Protein AF-A0A8H5ZLN3-F1 (afdb_monomer_lite)

Organism: Cochliobolus sativus (NCBI:txid45130)

Radius of gyration: 21.29 Å; chains: 1; bounding box: 41×57×73 Å

Sequence (159 aa):
MFLHDYYCLLLALLMTLCLASSTLSPFPSNNGSIYFTAHTIDSLLFQNPDVLHDLFVFKCVTIVVFNANTGGEAGNETRGEELEYGLERAYRIMSSASLRGGGGSGEDGLEGAPAVRNTKIRLGKYDVATSPLLGLSNVQILFLRLPDSTYYGQGYSAY

pLDDT: mean 73.64, std 14.86, range [36.19, 92.19]

Foldseek 3Di:
DVVVVVVVVVVVVVVVVVVVPDPPDPFLDPDADEAEDQELCPCVVVVPVVLLVCLLVLGQYEYEHEALVCLLDPPPVVVSLVSNVVSLVVSLVSNVVSVDPDDDDPPPPPPPPPRFPQAWDDDPPDTWTKGDSVPRSRYMYTYNNFHHADPVRHGDDRD

Secondary structure (DSSP, 8-state):
-HHHHHHHHHHHHHHHHHHTS----SSS-SSEEEEEESSTTHHHHTT-HHHHHHHHTT-EEEEEES--SSTT-TT-HHHHHHHHHHHHHHHHHHHHHHH--S-----TTSSS------EEEEETTEEEEEEE-TT-TTEEEEE-----B-TTS-BPPP-

Structure (mmCIF, N/CA/C/O backbone):
data_AF-A0A8H5ZLN3-F1
#
_entry.id   AF-A0A8H5ZLN3-F1
#
loop_
_atom_site.group_PDB
_atom_site.id
_atom_site.type_symbol
_atom_site.label_atom_id
_atom_site.label_alt_id
_atom_site.label_comp_id
_atom_site.label_asym_id
_atom_site.label_entity_id
_atom_site.label_seq_id
_atom_site.pdbx_PDB_ins_code
_atom_site.Cartn_x
_atom_site.Cartn_y
_atom_site.Cartn_z
_atom_site.occupancy
_atom_site.B_iso_or_equiv
_atom_site.auth_seq_id
_atom_site.auth_comp_id
_atom_site.auth_asym_id
_atom_site.auth_atom_id
_atom_site.pdbx_PDB_model_num
ATOM 1 N N . MET A 1 1 ? 1.022 -31.170 52.219 1.00 60.28 1 MET A N 1
ATOM 2 C CA . MET A 1 1 ? 2.075 -30.875 51.223 1.00 60.28 1 MET A CA 1
ATOM 3 C C . MET A 1 1 ? 1.526 -30.856 49.804 1.00 60.28 1 MET A C 1
ATOM 5 O O . MET A 1 1 ? 1.637 -29.821 49.177 1.00 60.28 1 MET A O 1
ATOM 9 N N . PHE A 1 2 ? 0.807 -31.891 49.356 1.00 64.31 2 PHE A N 1
ATOM 10 C CA . PHE A 1 2 ? 0.300 -31.987 47.976 1.00 64.31 2 PHE A CA 1
ATOM 11 C C . PHE A 1 2 ? -0.493 -30.781 47.430 1.00 64.31 2 PHE A C 1
ATOM 13 O O . PHE A 1 2 ? -0.307 -30.421 46.277 1.00 64.31 2 PHE A O 1
ATOM 20 N N . LEU A 1 3 ? -1.348 -30.121 48.223 1.00 68.31 3 LEU A N 1
ATOM 21 C CA . LEU A 1 3 ? -2.202 -29.031 47.715 1.00 68.31 3 LEU A CA 1
ATOM 22 C C . LEU A 1 3 ? -1.424 -27.762 47.308 1.00 68.31 3 LEU A C 1
ATOM 24 O O . LEU A 1 3 ? -1.870 -27.018 46.438 1.00 68.31 3 LEU A O 1
ATOM 28 N N . HIS A 1 4 ? -0.274 -27.515 47.941 1.00 77.38 4 HIS A N 1
ATOM 29 C CA . HIS A 1 4 ? 0.560 -26.341 47.677 1.00 77.38 4 HIS A CA 1
ATOM 30 C C . HIS A 1 4 ? 1.301 -26.486 46.343 1.00 77.38 4 HIS A C 1
ATOM 32 O O . HIS A 1 4 ? 1.326 -25.557 45.539 1.00 77.38 4 HIS A O 1
ATOM 38 N N . ASP A 1 5 ? 1.793 -27.695 46.064 1.00 77.88 5 ASP A N 1
ATOM 39 C CA . ASP A 1 5 ? 2.518 -28.016 44.834 1.00 77.88 5 ASP A CA 1
ATOM 40 C C . ASP A 1 5 ? 1.611 -27.924 43.594 1.00 77.88 5 ASP A C 1
ATOM 42 O O . ASP A 1 5 ? 2.028 -27.404 42.558 1.00 77.88 5 ASP A O 1
ATOM 46 N N . TYR A 1 6 ? 0.338 -28.330 43.711 1.00 80.06 6 TYR A N 1
ATOM 47 C CA . TYR A 1 6 ? -0.660 -28.159 42.644 1.00 80.06 6 TYR A CA 1
ATOM 48 C C . TYR A 1 6 ? -0.969 -26.688 42.351 1.00 80.06 6 TYR A C 1
ATOM 50 O O . TYR A 1 6 ? -1.128 -26.317 41.189 1.00 80.06 6 TYR A O 1
ATOM 58 N N . TYR A 1 7 ? -1.032 -25.843 43.384 1.00 85.00 7 TYR A N 1
ATOM 59 C CA . TYR A 1 7 ? -1.293 -24.413 43.213 1.00 85.00 7 TYR A CA 1
ATOM 60 C C . TYR A 1 7 ? -0.118 -23.716 42.523 1.00 85.00 7 TYR A C 1
ATOM 62 O O . TYR A 1 7 ? -0.325 -22.929 41.603 1.00 85.00 7 TYR A O 1
ATOM 70 N N . CYS A 1 8 ? 1.114 -24.060 42.906 1.00 83.81 8 CYS A N 1
ATOM 71 C CA . CYS A 1 8 ? 2.324 -23.559 42.259 1.00 83.81 8 CYS A CA 1
ATOM 72 C C . CYS A 1 8 ? 2.424 -24.007 40.793 1.00 83.81 8 CYS A C 1
ATOM 74 O O . CYS A 1 8 ? 2.772 -23.196 39.937 1.00 83.81 8 CYS A O 1
ATOM 76 N N . LEU A 1 9 ? 2.061 -25.257 40.482 1.00 85.12 9 LEU A N 1
ATOM 77 C CA . LEU A 1 9 ? 2.015 -25.759 39.104 1.00 85.12 9 LEU A CA 1
ATOM 78 C C . LEU A 1 9 ? 0.949 -25.059 38.255 1.00 85.12 9 LEU A C 1
ATOM 80 O O . LEU A 1 9 ? 1.234 -24.677 37.122 1.00 85.12 9 LEU A O 1
ATOM 84 N N . LEU A 1 10 ? -0.253 -24.851 38.798 1.00 85.94 10 LEU A N 1
ATOM 85 C CA . LEU A 1 10 ? -1.322 -24.119 38.115 1.00 85.94 10 LEU A CA 1
ATOM 86 C C . LEU A 1 10 ? -0.905 -22.669 37.834 1.00 85.94 10 LEU A C 1
ATOM 88 O O . LEU A 1 10 ? -1.132 -22.163 36.740 1.00 85.94 10 LEU A O 1
ATOM 92 N N . LEU A 1 11 ? -0.265 -22.010 38.803 1.00 84.50 11 LEU A N 1
ATOM 93 C CA . LEU A 1 11 ? 0.185 -20.626 38.667 1.00 84.50 11 LEU A CA 1
ATOM 94 C C . LEU A 1 11 ? 1.333 -20.509 37.655 1.00 84.50 11 LEU A C 1
ATOM 96 O O . LEU A 1 11 ? 1.330 -19.600 36.830 1.00 84.50 11 LEU A O 1
ATOM 100 N N . ALA A 1 12 ? 2.266 -21.465 37.654 1.00 83.88 12 ALA A N 1
ATOM 101 C CA . ALA A 1 12 ? 3.321 -21.551 36.649 1.00 83.88 12 ALA A CA 1
ATOM 102 C C . ALA A 1 12 ? 2.752 -21.788 35.239 1.00 83.88 12 ALA A C 1
ATOM 104 O O . ALA A 1 12 ? 3.194 -21.138 34.295 1.00 83.88 12 ALA A O 1
ATOM 105 N N . LEU A 1 13 ? 1.741 -22.655 35.102 1.00 83.69 13 LEU A N 1
ATOM 106 C CA . LEU A 1 13 ? 1.033 -22.901 33.841 1.00 83.69 13 LEU A CA 1
ATOM 107 C C . LEU A 1 13 ? 0.294 -21.646 33.347 1.00 83.69 13 LEU A C 1
ATOM 109 O O . LEU A 1 13 ? 0.330 -21.336 32.161 1.00 83.69 13 LEU A O 1
ATOM 113 N N . LEU A 1 14 ? -0.356 -20.901 34.245 1.00 81.62 14 LEU A N 1
ATOM 114 C CA . LEU A 1 14 ? -1.066 -19.670 33.890 1.00 81.62 14 LEU A CA 1
ATOM 115 C C . LEU A 1 14 ? -0.093 -18.583 33.406 1.00 81.62 14 LEU A C 1
ATOM 117 O O . LEU A 1 14 ? -0.367 -17.884 32.432 1.00 81.62 14 LEU A O 1
ATOM 121 N N . MET A 1 15 ? 1.067 -18.471 34.060 1.00 77.38 15 MET A N 1
ATOM 122 C CA . MET A 1 15 ? 2.105 -17.509 33.691 1.00 77.38 15 MET A CA 1
ATOM 123 C C . MET A 1 15 ? 2.765 -17.862 32.353 1.00 77.38 15 MET A C 1
ATOM 125 O O . MET A 1 15 ? 2.992 -16.966 31.542 1.00 77.38 15 MET A O 1
ATOM 129 N N . THR A 1 16 ? 3.019 -19.144 32.062 1.00 72.62 16 THR A N 1
ATOM 130 C CA . THR A 1 16 ? 3.550 -19.554 30.748 1.00 72.62 16 THR A CA 1
ATOM 131 C C . THR A 1 16 ? 2.534 -19.362 29.622 1.00 72.62 16 THR A C 1
ATOM 133 O O . THR A 1 16 ? 2.928 -18.976 28.521 1.00 72.62 16 THR A O 1
ATOM 136 N N . LEU A 1 17 ? 1.234 -19.532 29.890 1.00 69.62 17 LEU A N 1
ATOM 137 C CA . LEU A 1 17 ? 0.171 -19.249 28.918 1.00 69.62 17 LEU A CA 1
ATOM 138 C C . LEU A 1 17 ? 0.066 -17.750 28.583 1.00 69.62 17 LEU A C 1
ATOM 140 O O . LEU A 1 17 ? -0.122 -17.394 27.419 1.00 69.62 17 LEU A O 1
ATOM 144 N N . CYS A 1 18 ? 0.241 -16.872 29.576 1.00 61.66 18 CYS A N 1
ATOM 145 C CA . CYS A 1 18 ? 0.263 -15.420 29.371 1.00 61.66 18 CYS A CA 1
ATOM 146 C C . CYS A 1 18 ? 1.492 -14.948 28.577 1.00 61.66 18 CYS A C 1
ATOM 148 O O . CYS A 1 18 ? 1.366 -14.053 27.745 1.00 61.66 18 CYS A O 1
ATOM 150 N N . LEU A 1 19 ? 2.667 -15.557 28.783 1.00 59.00 19 LEU A N 1
ATOM 151 C CA . LEU A 1 19 ? 3.879 -15.210 28.024 1.00 59.00 19 LEU A CA 1
ATOM 152 C C . LEU A 1 19 ? 3.833 -15.684 26.560 1.00 59.00 19 LEU A C 1
ATOM 154 O O . LEU A 1 19 ? 4.501 -15.098 25.712 1.00 59.00 19 LEU A O 1
ATOM 158 N N . ALA A 1 20 ? 3.049 -16.719 26.245 1.00 56.34 20 ALA A N 1
ATOM 159 C CA . ALA A 1 20 ? 2.933 -17.252 24.887 1.00 56.34 20 ALA A CA 1
ATOM 160 C C . ALA A 1 20 ? 2.076 -16.383 23.942 1.00 56.34 20 ALA A C 1
ATOM 162 O O . ALA A 1 20 ? 2.102 -16.590 22.730 1.00 56.34 20 ALA A O 1
ATOM 163 N N . SER A 1 21 ? 1.326 -15.406 24.462 1.00 56.06 21 SER A N 1
ATOM 164 C CA . SER A 1 21 ? 0.428 -14.559 23.667 1.00 56.06 21 SER A CA 1
ATOM 165 C C . SER A 1 21 ? 0.921 -13.121 23.595 1.00 56.06 21 SER A C 1
ATOM 167 O O . SER A 1 21 ? 0.417 -12.256 24.303 1.00 56.06 21 SER A O 1
ATOM 169 N N . SER A 1 22 ? 1.911 -12.848 22.744 1.00 52.03 22 SER A N 1
ATOM 170 C CA . SER A 1 22 ? 2.116 -11.510 22.155 1.00 52.03 22 SER A CA 1
ATOM 171 C C . SER A 1 22 ? 3.283 -11.502 21.166 1.00 52.03 22 SER A C 1
ATOM 173 O O . SER A 1 22 ? 4.263 -10.777 21.315 1.00 52.03 22 SER A O 1
ATOM 175 N N . THR A 1 23 ? 3.162 -12.258 20.074 1.00 54.38 23 THR A N 1
ATOM 176 C CA . THR A 1 23 ? 3.803 -11.791 18.841 1.00 54.38 23 THR A CA 1
ATOM 177 C C . THR A 1 23 ? 2.965 -10.621 18.338 1.00 54.38 23 THR A C 1
ATOM 179 O O . THR A 1 23 ? 1.855 -10.829 17.845 1.00 54.38 23 THR A O 1
ATOM 182 N N . LEU A 1 24 ? 3.451 -9.391 18.521 1.00 62.12 24 LEU A N 1
ATOM 183 C CA . LEU A 1 24 ? 2.867 -8.217 17.873 1.00 62.12 24 LEU A CA 1
ATOM 184 C C . LEU A 1 24 ? 2.864 -8.475 16.363 1.00 62.12 24 LEU A C 1
ATOM 186 O O . LEU A 1 24 ? 3.923 -8.540 15.738 1.00 62.12 24 LEU A O 1
ATOM 190 N N . SER A 1 25 ? 1.675 -8.686 15.798 1.00 69.50 25 SER A N 1
ATOM 191 C CA . SER A 1 25 ? 1.520 -8.743 14.350 1.00 69.50 25 SER A CA 1
ATOM 192 C C . SER A 1 25 ? 1.930 -7.383 13.789 1.00 69.50 25 SER A C 1
ATOM 194 O O . SER A 1 25 ? 1.488 -6.362 14.321 1.00 69.50 25 SER A O 1
ATOM 196 N N . PRO A 1 26 ? 2.744 -7.334 12.721 1.00 70.31 26 PRO A N 1
ATOM 197 C CA . PRO A 1 26 ? 3.030 -6.076 12.050 1.00 70.31 26 PRO A CA 1
ATOM 198 C C . PRO A 1 26 ? 1.804 -5.543 11.297 1.00 70.31 26 PRO A C 1
ATOM 200 O O . PRO A 1 26 ? 1.893 -4.459 10.738 1.00 70.31 26 PRO A O 1
ATOM 203 N N . PHE A 1 27 ? 0.701 -6.307 11.264 1.00 74.00 27 PHE A N 1
ATOM 204 C CA . PHE A 1 27 ? -0.566 -5.939 10.647 1.00 74.00 27 PHE A CA 1
ATOM 205 C C . PHE A 1 27 ? -1.627 -5.585 11.696 1.00 74.00 27 PHE A C 1
ATOM 207 O O . PHE A 1 27 ? -1.717 -6.259 12.727 1.00 74.00 27 PHE A O 1
ATOM 214 N N . PRO A 1 28 ? -2.489 -4.593 11.418 1.00 68.44 28 PRO A N 1
ATOM 215 C CA . PRO A 1 28 ? -3.440 -4.050 12.377 1.00 68.44 28 PRO A CA 1
ATOM 216 C C . PRO A 1 28 ? -4.521 -5.039 12.823 1.00 68.44 28 PRO A C 1
ATOM 218 O O . PRO A 1 28 ? -5.049 -4.910 13.925 1.00 68.44 28 PRO A O 1
ATOM 221 N N . SER A 1 29 ? -4.867 -6.038 12.003 1.00 71.69 29 SER A N 1
ATOM 222 C CA . SER A 1 29 ? -5.733 -7.143 12.428 1.00 71.69 29 SER A CA 1
ATOM 223 C C . SER A 1 29 ? -5.669 -8.343 11.480 1.00 71.69 29 SER A C 1
ATOM 225 O O . SER A 1 29 ? -5.171 -8.238 10.362 1.00 71.69 29 SER A O 1
ATOM 227 N N . ASN A 1 30 ? -6.263 -9.458 11.913 1.00 71.06 30 ASN A N 1
ATOM 228 C CA . ASN A 1 30 ? -6.389 -10.687 11.126 1.00 71.06 30 ASN A CA 1
ATOM 229 C C . ASN A 1 30 ? -7.638 -10.720 10.218 1.00 71.06 30 ASN A C 1
ATOM 231 O O . ASN A 1 30 ? -7.839 -11.709 9.519 1.00 71.06 30 ASN A O 1
ATOM 235 N N . ASN A 1 31 ? -8.496 -9.691 10.246 1.00 74.50 31 ASN A N 1
ATOM 236 C CA . ASN A 1 31 ? -9.739 -9.649 9.470 1.00 74.50 31 ASN A CA 1
ATOM 237 C C . ASN A 1 31 ? -9.909 -8.269 8.817 1.00 74.50 31 ASN A C 1
ATOM 239 O O . ASN A 1 31 ? -10.361 -7.316 9.453 1.00 74.50 31 ASN A O 1
ATOM 243 N N . GLY A 1 32 ? -9.501 -8.157 7.555 1.00 86.31 32 GLY A N 1
ATOM 244 C CA . GLY A 1 32 ? -9.448 -6.894 6.828 1.00 86.31 32 GLY A CA 1
ATOM 245 C C . GLY A 1 32 ? -9.224 -7.085 5.332 1.00 86.31 32 GLY A C 1
ATOM 246 O O . GLY A 1 32 ? -9.170 -8.213 4.841 1.00 86.31 32 GLY A O 1
ATOM 247 N N . SER A 1 33 ? -9.087 -5.972 4.622 1.00 91.12 33 SER A N 1
ATOM 248 C CA . SER A 1 33 ? -8.860 -5.940 3.178 1.00 91.12 33 SER A CA 1
ATOM 249 C C . SER A 1 33 ? -7.395 -5.646 2.873 1.00 91.12 33 SER A C 1
ATOM 251 O O . SER A 1 33 ? -6.764 -4.817 3.536 1.00 91.12 33 SER A O 1
ATOM 253 N N . ILE A 1 34 ? -6.860 -6.308 1.845 1.00 91.88 34 ILE A N 1
ATOM 254 C CA . ILE A 1 34 ? -5.521 -6.039 1.320 1.00 91.88 34 ILE A CA 1
ATOM 255 C C . ILE A 1 34 ? -5.660 -5.543 -0.116 1.00 91.88 34 ILE A C 1
ATOM 257 O O . ILE A 1 34 ? -6.232 -6.233 -0.958 1.00 91.88 34 ILE A O 1
ATOM 261 N N . TYR A 1 35 ? -5.124 -4.358 -0.389 1.00 91.88 35 TYR A N 1
ATOM 262 C CA . TYR A 1 35 ? -5.128 -3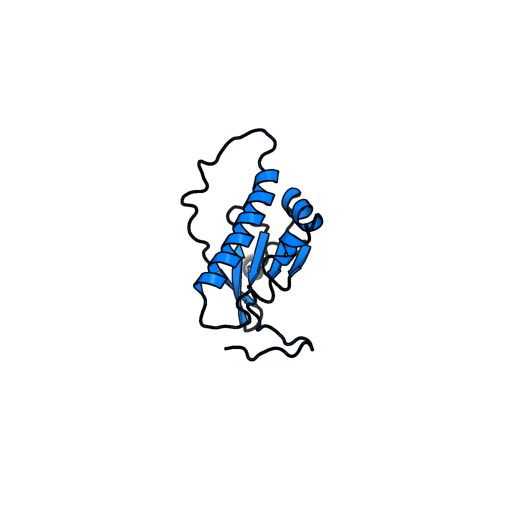.736 -1.708 1.00 91.88 35 TYR A CA 1
ATOM 263 C C . TYR A 1 35 ? -3.711 -3.709 -2.257 1.00 91.88 35 TYR A C 1
ATOM 265 O O . TYR A 1 35 ? -2.796 -3.267 -1.570 1.00 91.88 35 TYR A O 1
ATOM 273 N N . PHE A 1 36 ? -3.533 -4.157 -3.495 1.00 92.19 36 PHE A N 1
ATOM 274 C CA . PHE A 1 36 ? -2.242 -4.135 -4.174 1.00 92.19 36 PHE A CA 1
ATOM 275 C C . PHE A 1 36 ? -2.258 -3.078 -5.271 1.00 92.19 36 PHE A C 1
ATOM 277 O O . PHE A 1 36 ? -3.198 -3.029 -6.067 1.00 92.19 36 PHE A O 1
ATOM 284 N N . THR A 1 37 ? -1.214 -2.260 -5.331 1.00 91.12 37 THR A N 1
ATOM 285 C CA . THR A 1 37 ? -1.002 -1.290 -6.404 1.00 91.12 37 THR A CA 1
ATOM 286 C C . THR A 1 37 ? 0.380 -1.466 -7.007 1.00 91.12 37 THR A C 1
ATOM 288 O O . THR A 1 37 ? 1.334 -1.827 -6.311 1.00 91.12 37 THR A O 1
ATOM 291 N N . ALA A 1 38 ? 0.501 -1.215 -8.312 1.00 88.25 38 ALA A N 1
ATOM 292 C CA . ALA A 1 38 ? 1.816 -1.184 -8.931 1.00 88.25 38 ALA A CA 1
ATOM 293 C C . ALA A 1 38 ? 2.551 0.084 -8.486 1.00 88.25 38 ALA A C 1
ATOM 295 O O . ALA A 1 38 ? 3.678 -0.017 -8.019 1.00 88.25 38 ALA A O 1
ATOM 296 N N . HIS A 1 39 ? 1.880 1.234 -8.538 1.00 87.62 39 HIS A N 1
ATOM 297 C CA . HIS A 1 39 ? 2.410 2.550 -8.188 1.00 87.62 39 HIS A CA 1
ATOM 298 C C . HIS A 1 39 ? 1.627 3.225 -7.057 1.00 87.62 39 HIS A C 1
ATOM 300 O O . HIS A 1 39 ? 0.504 2.828 -6.731 1.00 87.62 39 HIS A O 1
ATOM 306 N N . THR A 1 40 ? 2.198 4.276 -6.461 1.00 86.50 40 THR A N 1
ATOM 307 C CA . THR A 1 40 ? 1.566 5.036 -5.368 1.00 86.50 40 THR A CA 1
ATOM 308 C C . THR A 1 40 ? 0.241 5.665 -5.792 1.00 86.50 40 THR A C 1
ATOM 310 O O . THR A 1 40 ? -0.676 5.758 -4.986 1.00 86.50 40 THR A O 1
ATOM 313 N N . ILE A 1 41 ? 0.104 6.063 -7.059 1.00 86.38 41 ILE A N 1
ATOM 314 C CA . ILE A 1 41 ? -1.085 6.774 -7.540 1.00 86.38 41 ILE A CA 1
ATOM 315 C C . ILE A 1 41 ? -2.205 5.861 -8.050 1.00 86.38 41 ILE A C 1
ATOM 317 O O . ILE A 1 41 ? -3.332 6.331 -8.189 1.00 86.38 41 ILE A O 1
ATOM 321 N N . ASP A 1 42 ? -1.946 4.578 -8.319 1.00 89.38 42 ASP A N 1
ATOM 322 C CA . ASP A 1 42 ? -2.914 3.720 -9.025 1.00 89.38 42 ASP A CA 1
ATOM 323 C C . ASP A 1 42 ? -4.240 3.606 -8.264 1.00 89.38 42 ASP A C 1
ATOM 325 O O . ASP A 1 42 ? -5.317 3.737 -8.843 1.00 89.38 42 ASP A O 1
ATOM 329 N N . SER A 1 43 ? -4.184 3.432 -6.944 1.00 84.31 43 SER A N 1
ATOM 330 C CA . SER A 1 43 ? -5.387 3.341 -6.114 1.00 84.31 43 SER A CA 1
ATOM 331 C C . SER A 1 43 ? -6.210 4.631 -6.082 1.00 84.31 43 SER A C 1
ATOM 333 O O . SER A 1 43 ? -7.422 4.568 -5.868 1.00 84.31 43 SER A O 1
ATOM 335 N N . LEU A 1 44 ? -5.571 5.784 -6.300 1.00 85.38 44 LEU A N 1
ATOM 336 C CA . LEU A 1 44 ? -6.229 7.087 -6.379 1.00 85.38 44 LEU A CA 1
ATOM 337 C C . LEU A 1 44 ? -6.802 7.332 -7.779 1.00 85.38 44 LEU A C 1
ATOM 339 O O . LEU A 1 44 ? -7.945 7.766 -7.913 1.00 85.38 44 LEU A O 1
ATOM 343 N N . LEU A 1 45 ? -6.017 7.040 -8.820 1.00 82.81 45 LEU A N 1
ATOM 344 C CA . LEU A 1 45 ? -6.364 7.308 -10.215 1.00 82.81 45 LEU A CA 1
ATOM 345 C C . LEU A 1 45 ? -7.562 6.477 -10.674 1.00 82.81 45 LEU A C 1
ATOM 347 O O . LEU A 1 45 ? -8.452 6.998 -11.342 1.00 82.81 45 LEU A O 1
ATOM 351 N N . PHE A 1 46 ? -7.612 5.205 -10.278 1.00 79.75 46 PHE A N 1
ATOM 352 C CA . PHE A 1 46 ? -8.736 4.325 -10.596 1.00 79.75 46 PHE A CA 1
ATOM 353 C C . PHE A 1 46 ? -9.941 4.521 -9.666 1.00 79.75 46 PHE A C 1
ATOM 355 O O . PHE A 1 46 ? -10.894 3.750 -9.748 1.00 79.75 46 PHE A O 1
ATOM 362 N N . GLN A 1 47 ? -9.911 5.550 -8.805 1.00 73.75 47 GLN A N 1
ATOM 363 C CA . GLN A 1 47 ? -10.999 5.937 -7.904 1.00 73.75 47 GLN A CA 1
ATOM 364 C C . GLN A 1 47 ? -11.602 4.743 -7.161 1.00 73.75 47 GLN A C 1
ATOM 366 O O . GLN A 1 47 ? -12.817 4.577 -7.162 1.00 73.75 47 GLN A O 1
ATOM 371 N N . ASN A 1 48 ? -10.761 3.893 -6.562 1.00 80.06 48 ASN A N 1
ATOM 372 C CA . ASN A 1 48 ? -11.211 2.632 -5.980 1.00 80.06 48 ASN A CA 1
ATOM 373 C C . ASN A 1 48 ? -12.249 2.890 -4.859 1.00 80.06 48 ASN A C 1
ATOM 375 O O . ASN A 1 48 ? -11.866 3.332 -3.767 1.00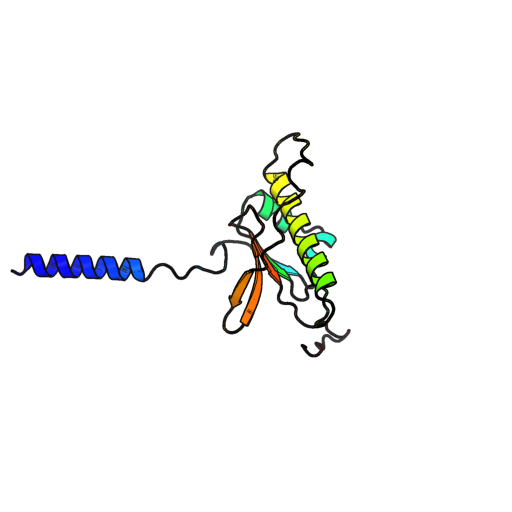 80.06 48 ASN A O 1
ATOM 379 N N . PRO A 1 49 ? -13.553 2.637 -5.102 1.00 85.62 49 PRO A N 1
ATOM 380 C CA . PRO A 1 49 ? -14.596 2.986 -4.146 1.00 85.62 49 PRO A CA 1
ATOM 381 C C . PRO A 1 49 ? -14.574 2.057 -2.928 1.00 85.62 49 PRO A C 1
ATOM 383 O O . PRO A 1 49 ? -15.017 2.461 -1.855 1.00 85.62 49 PRO A O 1
ATOM 386 N N . ASP A 1 50 ? -14.012 0.853 -3.066 1.00 88.50 50 ASP A N 1
ATOM 387 C CA . ASP A 1 50 ? -13.904 -0.126 -1.987 1.00 88.50 50 ASP A CA 1
ATOM 388 C C . ASP A 1 50 ? -12.886 0.325 -0.940 1.00 88.50 50 ASP A C 1
ATOM 390 O O . ASP A 1 50 ? -13.157 0.238 0.256 1.00 88.50 50 ASP A O 1
ATOM 394 N N . VAL A 1 51 ? -11.754 0.898 -1.372 1.00 87.44 51 VAL A N 1
ATOM 395 C CA . VAL A 1 51 ? -10.768 1.486 -0.451 1.00 87.44 51 VAL A CA 1
ATOM 396 C C . VAL A 1 51 ? -11.411 2.612 0.348 1.00 87.44 51 VAL A C 1
ATOM 398 O O . VAL A 1 51 ? -11.302 2.634 1.572 1.00 87.44 51 VAL A O 1
ATOM 401 N N . LEU A 1 52 ? -12.117 3.529 -0.3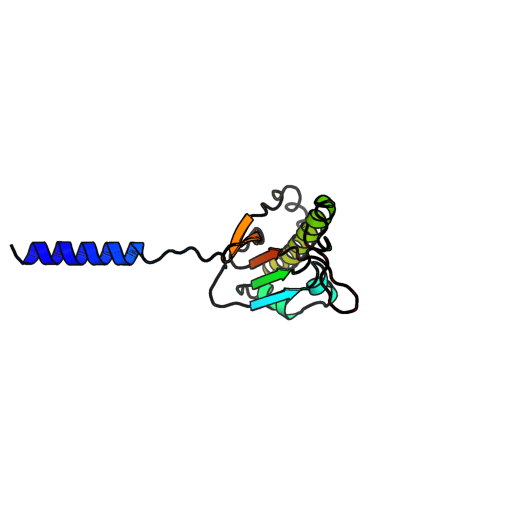21 1.00 85.75 52 LEU A N 1
ATOM 402 C CA . LEU A 1 52 ? -12.818 4.615 0.362 1.00 85.75 52 LEU A CA 1
ATOM 403 C C . LEU A 1 52 ? -13.861 4.072 1.345 1.00 85.75 52 LEU A C 1
ATOM 405 O O . LEU A 1 52 ? -13.918 4.525 2.487 1.00 85.75 52 LEU A O 1
ATOM 409 N N . HIS A 1 53 ? -14.665 3.099 0.920 1.00 87.19 53 HIS A N 1
ATOM 410 C CA . HIS A 1 53 ? -15.682 2.479 1.758 1.00 87.19 53 HIS A CA 1
ATOM 411 C C . HIS A 1 53 ? -15.067 1.792 2.984 1.00 87.19 53 HIS A C 1
ATOM 413 O O . HIS A 1 53 ? -15.524 2.022 4.100 1.00 87.19 53 HIS A O 1
ATOM 419 N N . ASP A 1 54 ? -14.018 0.989 2.813 1.00 89.44 54 ASP A N 1
ATOM 420 C CA . ASP A 1 54 ? -13.369 0.271 3.911 1.00 89.44 54 ASP A CA 1
ATOM 421 C C . ASP A 1 54 ? -12.687 1.225 4.905 1.00 89.44 54 ASP A C 1
ATOM 423 O O . ASP A 1 54 ? -12.769 1.005 6.117 1.00 89.44 54 ASP A O 1
ATOM 427 N N . LEU A 1 55 ? -12.087 2.320 4.418 1.00 84.38 55 LEU A N 1
ATOM 428 C CA . LEU A 1 55 ? -11.593 3.407 5.269 1.00 84.38 55 LEU A CA 1
ATOM 429 C C . LEU A 1 55 ? -12.741 4.112 6.009 1.00 84.38 55 LEU A C 1
ATOM 431 O O . LEU A 1 55 ? -12.595 4.465 7.180 1.00 84.38 55 LEU A O 1
ATOM 435 N N . PHE A 1 56 ? -13.889 4.295 5.353 1.00 83.38 56 PHE A N 1
ATOM 436 C CA . PHE A 1 56 ? -15.067 4.935 5.935 1.00 83.38 56 PHE A CA 1
ATOM 437 C C . PHE A 1 56 ? -15.701 4.097 7.052 1.00 83.38 56 PHE A C 1
ATOM 439 O O . PHE A 1 56 ? -16.057 4.641 8.094 1.00 83.38 56 PHE A O 1
ATOM 446 N N . VAL A 1 57 ? -15.807 2.776 6.876 1.00 85.69 57 VAL A N 1
ATOM 447 C CA . VAL A 1 57 ? -16.395 1.864 7.877 1.00 85.69 57 VAL A CA 1
ATOM 448 C C . VAL A 1 57 ? -15.396 1.379 8.937 1.00 85.69 57 VAL A C 1
ATOM 450 O O . VAL A 1 57 ? -15.694 0.433 9.663 1.00 85.69 57 VAL A O 1
ATOM 453 N N . PHE A 1 58 ? -14.214 2.000 9.035 1.00 83.56 58 PHE A N 1
ATOM 454 C CA . PHE A 1 58 ? -13.155 1.643 9.992 1.00 83.56 58 PHE A CA 1
ATOM 455 C C . PHE A 1 58 ? -12.726 0.168 9.935 1.00 83.56 58 PHE A C 1
ATOM 457 O O . PHE A 1 58 ? -12.342 -0.426 10.945 1.00 83.56 58 PHE A O 1
ATOM 464 N N . LYS A 1 59 ? -12.759 -0.444 8.748 1.00 86.75 59 LYS A N 1
ATOM 465 C CA . LYS A 1 59 ? -12.196 -1.783 8.556 1.00 86.75 59 LYS A CA 1
ATOM 466 C C . LYS A 1 59 ? -10.679 -1.744 8.639 1.00 86.75 59 LYS A C 1
ATOM 468 O O . LYS A 1 59 ? -10.048 -0.711 8.417 1.00 86.75 59 LYS A O 1
ATOM 473 N N . CYS A 1 60 ? -10.081 -2.895 8.918 1.00 88.75 60 CYS A N 1
ATOM 474 C CA . CYS A 1 60 ? -8.640 -3.022 8.815 1.00 88.75 60 CYS A CA 1
ATOM 475 C C . CYS A 1 60 ? -8.223 -3.073 7.349 1.00 88.75 60 CYS A C 1
ATOM 477 O O . CYS A 1 60 ? -8.715 -3.910 6.592 1.00 88.75 60 CYS A O 1
ATOM 479 N N . VAL A 1 61 ? -7.332 -2.170 6.955 1.00 89.31 61 VAL A N 1
ATOM 480 C CA . VAL A 1 61 ? -6.906 -1.998 5.568 1.00 89.31 61 VAL A CA 1
ATOM 481 C C . VAL A 1 61 ? -5.391 -2.038 5.502 1.00 89.31 61 VAL A C 1
ATOM 483 O O . VAL A 1 61 ? -4.691 -1.329 6.222 1.00 89.31 61 VAL A O 1
ATOM 486 N N . THR A 1 62 ? -4.883 -2.880 4.615 1.00 90.88 62 THR A N 1
ATOM 487 C CA . THR A 1 62 ? -3.468 -2.928 4.264 1.00 90.88 62 THR A CA 1
ATOM 488 C C . THR A 1 62 ? -3.326 -2.598 2.789 1.00 90.88 62 THR A C 1
ATOM 490 O O . THR A 1 62 ? -3.834 -3.325 1.943 1.00 90.88 62 THR A O 1
ATOM 493 N N . ILE A 1 63 ? -2.640 -1.509 2.465 1.00 90.81 63 ILE A N 1
ATOM 494 C CA . ILE A 1 63 ? -2.317 -1.160 1.079 1.00 90.81 63 ILE A CA 1
ATOM 495 C C . ILE A 1 63 ? -0.860 -1.531 0.827 1.00 90.81 63 ILE A C 1
ATOM 497 O O . ILE A 1 63 ? 0.018 -1.160 1.596 1.00 90.81 63 ILE A O 1
ATOM 501 N N . VAL A 1 64 ? -0.593 -2.280 -0.234 1.00 91.50 64 VAL A N 1
ATOM 502 C CA . VAL A 1 64 ? 0.743 -2.715 -0.637 1.00 91.50 64 VAL A CA 1
ATOM 503 C C . VAL A 1 64 ? 1.070 -2.069 -1.972 1.00 91.50 64 VAL A C 1
ATOM 505 O O . VAL A 1 64 ? 0.450 -2.384 -2.985 1.00 91.50 64 VAL A O 1
ATOM 508 N N . VAL A 1 65 ? 2.065 -1.190 -1.965 1.00 90.31 65 VAL A N 1
ATOM 509 C CA . VAL A 1 65 ? 2.594 -0.533 -3.158 1.00 90.31 65 VAL A CA 1
ATOM 510 C C . VAL A 1 65 ? 3.851 -1.274 -3.599 1.00 90.31 65 VAL A C 1
ATOM 512 O O . VAL A 1 65 ? 4.838 -1.345 -2.857 1.00 90.31 65 VAL A O 1
ATOM 515 N N . PHE A 1 66 ? 3.823 -1.847 -4.801 1.00 87.38 66 PHE A N 1
ATOM 516 C CA . PHE A 1 66 ? 4.937 -2.635 -5.325 1.00 87.38 66 PHE A CA 1
ATOM 517 C C . PHE A 1 66 ? 6.127 -1.761 -5.705 1.00 87.38 66 PHE A C 1
ATOM 519 O O . PHE A 1 66 ? 7.204 -1.924 -5.139 1.00 87.38 66 PHE A O 1
ATOM 526 N N . ASN A 1 67 ? 5.931 -0.809 -6.606 1.00 82.94 67 ASN A N 1
ATOM 527 C CA . ASN A 1 67 ? 6.918 0.170 -7.028 1.00 82.94 67 ASN A CA 1
ATOM 528 C C . ASN A 1 67 ? 6.493 1.525 -6.452 1.00 82.94 67 ASN A C 1
ATOM 530 O O . ASN A 1 67 ? 5.492 2.098 -6.868 1.00 82.94 67 ASN A O 1
ATOM 534 N N . ALA A 1 68 ? 7.243 2.070 -5.493 1.00 72.44 68 ALA A N 1
ATOM 535 C CA . ALA A 1 68 ? 6.956 3.390 -4.917 1.00 72.44 68 ALA A CA 1
ATOM 536 C C . ALA A 1 68 ? 7.335 4.544 -5.873 1.00 72.44 68 ALA A C 1
ATOM 538 O O . ALA A 1 68 ? 7.829 5.584 -5.449 1.00 72.44 68 ALA A O 1
ATOM 539 N N . ASN A 1 69 ? 7.161 4.333 -7.183 1.00 72.44 69 ASN A N 1
ATOM 540 C CA . ASN A 1 69 ? 7.526 5.245 -8.266 1.00 72.44 69 ASN A CA 1
ATOM 541 C C . ASN A 1 69 ? 9.008 5.643 -8.275 1.00 72.44 69 ASN A C 1
ATOM 543 O O . ASN A 1 69 ? 9.373 6.672 -8.843 1.00 72.44 69 ASN A O 1
ATOM 547 N N . THR A 1 70 ? 9.854 4.809 -7.674 1.00 66.12 70 THR A N 1
ATOM 548 C CA . THR A 1 70 ? 11.312 4.921 -7.742 1.00 66.12 70 THR A CA 1
ATOM 549 C C . THR A 1 70 ? 11.866 4.171 -8.946 1.00 66.12 70 THR A C 1
ATOM 551 O O . THR A 1 70 ? 13.005 4.388 -9.333 1.00 66.12 70 THR A O 1
ATOM 554 N N . GLY A 1 71 ? 11.095 3.244 -9.524 1.00 59.44 71 GLY A N 1
ATOM 555 C CA . GLY A 1 71 ? 11.562 2.368 -10.594 1.00 59.44 71 GLY A CA 1
ATOM 556 C C . GLY A 1 71 ? 12.764 1.497 -10.212 1.00 59.44 71 GLY A C 1
ATOM 557 O O . GLY A 1 71 ? 13.434 0.954 -11.086 1.00 59.44 71 GLY A O 1
ATOM 558 N N . GLY A 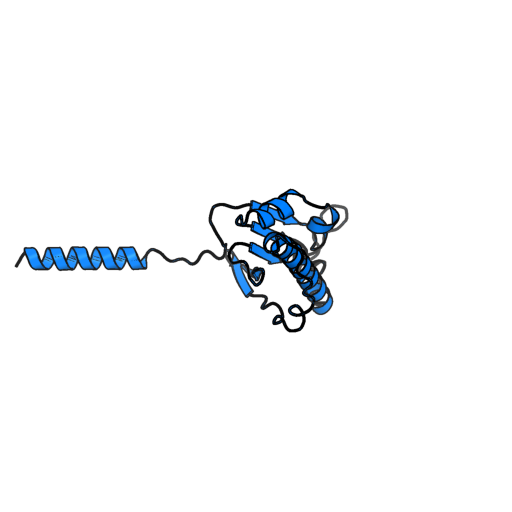1 72 ? 13.041 1.353 -8.912 1.00 55.88 72 GLY A N 1
ATOM 559 C CA . GLY A 1 72 ? 14.243 0.703 -8.394 1.00 55.88 72 GLY A CA 1
ATOM 560 C C . GLY A 1 72 ? 15.474 1.606 -8.284 1.00 55.88 72 GLY A C 1
ATOM 561 O O . GLY A 1 72 ? 16.507 1.113 -7.848 1.00 55.88 72 GLY A O 1
ATOM 562 N N . GLU A 1 73 ? 15.409 2.898 -8.629 1.00 57.44 73 GLU A N 1
ATOM 563 C CA . GLU A 1 73 ? 16.545 3.815 -8.454 1.00 57.44 73 GLU A CA 1
ATOM 564 C C . GLU A 1 73 ? 16.892 4.007 -6.970 1.00 57.44 73 GLU A C 1
ATOM 566 O O . GLU A 1 73 ? 16.078 4.482 -6.178 1.00 57.44 73 GLU A O 1
ATOM 571 N N . ALA A 1 74 ? 18.152 3.744 -6.615 1.00 55.75 74 ALA A N 1
ATOM 572 C CA . ALA A 1 74 ? 18.717 4.048 -5.297 1.00 55.75 74 ALA A CA 1
ATOM 573 C C . ALA A 1 74 ? 19.099 5.537 -5.108 1.00 55.75 74 ALA A C 1
ATOM 575 O O . ALA A 1 74 ? 19.755 5.882 -4.129 1.00 55.75 74 ALA A O 1
ATOM 576 N N . GLY A 1 75 ? 18.739 6.425 -6.047 1.00 50.78 75 GLY A N 1
ATOM 577 C CA . GLY A 1 75 ? 19.295 7.785 -6.133 1.00 50.78 75 GLY A CA 1
ATOM 578 C C . GLY A 1 75 ? 18.305 8.948 -6.035 1.00 50.78 75 GLY A C 1
ATOM 579 O O . GLY A 1 75 ? 18.749 10.088 -5.933 1.00 50.78 75 GLY A O 1
ATOM 580 N N . ASN A 1 76 ? 16.992 8.701 -6.057 1.00 62.12 76 ASN A N 1
ATOM 581 C CA . ASN A 1 76 ? 15.974 9.759 -6.002 1.00 62.12 76 ASN A CA 1
ATOM 582 C C . ASN A 1 76 ? 15.024 9.572 -4.813 1.00 62.12 76 ASN A C 1
ATOM 584 O O . ASN A 1 76 ? 13.801 9.523 -4.956 1.00 62.12 76 ASN A O 1
ATOM 588 N N . GLU A 1 77 ? 15.622 9.425 -3.630 1.00 66.81 77 GLU A N 1
ATOM 589 C CA . GLU A 1 77 ? 14.908 9.194 -2.372 1.00 66.81 77 GLU A CA 1
ATOM 590 C C . GLU A 1 77 ? 13.875 10.298 -2.108 1.00 66.81 77 GLU A C 1
ATOM 592 O O . GLU A 1 77 ? 12.732 9.991 -1.792 1.00 66.81 77 GLU A O 1
ATOM 597 N N . THR A 1 78 ? 14.215 11.558 -2.402 1.00 72.50 78 THR A N 1
ATOM 598 C CA . THR A 1 78 ? 13.315 12.710 -2.238 1.00 72.50 78 THR A CA 1
ATOM 599 C C . THR A 1 78 ? 12.021 12.573 -3.039 1.00 72.50 78 THR A C 1
ATOM 601 O O . THR A 1 78 ? 10.939 12.754 -2.489 1.00 72.50 78 THR A O 1
ATOM 604 N N . ARG A 1 79 ? 12.091 12.203 -4.325 1.00 72.56 79 ARG A N 1
ATOM 605 C CA . ARG A 1 79 ? 10.883 12.035 -5.147 1.00 72.56 79 ARG A CA 1
ATOM 606 C C . ARG A 1 79 ? 10.033 10.852 -4.685 1.00 72.56 79 ARG A C 1
ATOM 608 O O . ARG A 1 79 ? 8.807 10.935 -4.720 1.00 72.56 79 ARG A O 1
ATOM 615 N N . GLY A 1 80 ? 10.673 9.752 -4.286 1.00 74.12 80 GLY A N 1
ATOM 616 C CA . GLY A 1 80 ? 9.973 8.600 -3.715 1.00 74.12 80 GLY A CA 1
ATOM 617 C C . GLY A 1 80 ? 9.216 8.993 -2.447 1.00 74.12 80 GLY A C 1
ATOM 618 O O . GLY A 1 80 ? 8.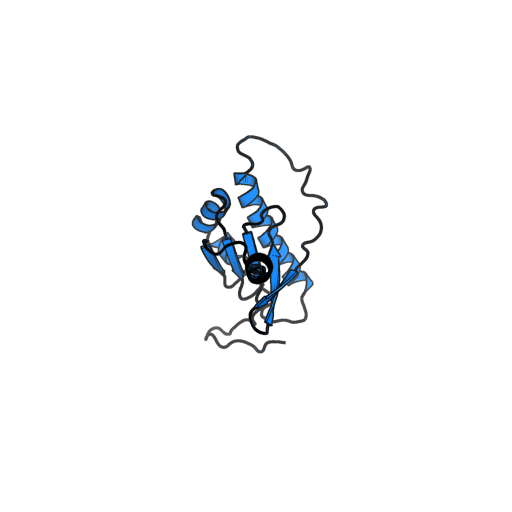015 8.759 -2.349 1.00 74.12 80 GLY A O 1
ATOM 619 N N . GLU A 1 81 ? 9.889 9.679 -1.525 1.00 75.56 81 GLU A N 1
ATOM 620 C CA . GLU A 1 81 ? 9.305 10.165 -0.272 1.00 75.56 81 GLU A CA 1
ATOM 621 C C . GLU A 1 81 ? 8.146 11.143 -0.497 1.00 75.56 81 GLU A C 1
ATOM 623 O O . GLU A 1 81 ? 7.126 11.038 0.179 1.00 75.56 81 GLU A O 1
ATOM 628 N N . GLU A 1 82 ? 8.247 12.055 -1.468 1.00 80.81 82 GLU A N 1
ATOM 629 C CA . GLU A 1 82 ? 7.159 12.981 -1.814 1.00 80.81 82 GLU A CA 1
ATOM 630 C C . GLU A 1 82 ? 5.903 12.250 -2.308 1.00 80.81 82 GLU A C 1
ATOM 632 O O . GLU A 1 82 ? 4.779 12.626 -1.961 1.00 80.81 82 GLU A O 1
ATOM 637 N N . LEU A 1 83 ? 6.077 11.192 -3.104 1.00 84.25 83 LEU A N 1
ATOM 638 C CA . LEU A 1 83 ? 4.970 10.400 -3.639 1.00 84.25 83 LEU A CA 1
ATOM 639 C C . LEU A 1 83 ? 4.343 9.493 -2.574 1.00 84.25 83 LEU A C 1
ATOM 641 O O . LEU A 1 83 ? 3.116 9.406 -2.500 1.00 84.25 83 LEU A O 1
ATOM 645 N N . GLU A 1 84 ? 5.162 8.856 -1.733 1.00 84.62 84 GLU A N 1
ATOM 646 C CA . GLU A 1 84 ? 4.704 8.096 -0.562 1.00 84.62 84 GLU A CA 1
ATOM 647 C C . GLU A 1 84 ? 3.914 9.018 0.389 1.00 84.62 84 GLU A C 1
ATOM 649 O O . GLU A 1 84 ? 2.760 8.734 0.723 1.00 84.62 84 GLU A O 1
ATOM 654 N N . TYR A 1 85 ? 4.462 10.197 0.706 1.00 83.12 85 TYR A N 1
ATOM 655 C CA . TYR A 1 85 ? 3.802 11.221 1.519 1.00 83.12 85 TYR A CA 1
ATOM 656 C C . TYR A 1 85 ? 2.484 11.712 0.901 1.00 83.12 85 TYR A C 1
ATOM 658 O O . TYR A 1 85 ? 1.483 11.882 1.606 1.00 83.12 85 TYR A O 1
ATOM 666 N N . GLY A 1 86 ? 2.455 11.934 -0.415 1.00 84.25 86 GLY A N 1
ATOM 667 C CA . GLY A 1 86 ? 1.256 12.352 -1.140 1.00 84.25 86 GLY A CA 1
ATOM 668 C C . GLY A 1 86 ? 0.122 11.330 -1.034 1.00 84.25 86 GLY A C 1
ATOM 669 O O . GLY A 1 86 ? -1.018 11.704 -0.739 1.00 84.25 86 GLY A O 1
ATOM 670 N N . LEU A 1 87 ? 0.436 10.042 -1.204 1.00 86.69 87 LEU A N 1
ATOM 671 C CA . LEU A 1 87 ? -0.528 8.950 -1.050 1.00 86.69 87 LEU A CA 1
ATOM 672 C C . LEU A 1 87 ? -1.074 8.874 0.379 1.00 86.69 87 LEU A C 1
ATOM 674 O O . LEU A 1 87 ? -2.285 8.787 0.590 1.00 86.69 87 LEU A O 1
ATOM 678 N N . GLU A 1 88 ? -0.194 8.954 1.372 1.00 84.81 88 GLU A N 1
ATOM 679 C CA . GLU A 1 88 ? -0.592 8.948 2.777 1.00 84.81 88 GLU A CA 1
ATOM 680 C C . GLU A 1 88 ? -1.507 10.118 3.123 1.00 84.81 88 GLU A C 1
ATOM 682 O O . GLU A 1 88 ? -2.522 9.953 3.803 1.00 84.81 88 GLU A O 1
ATOM 687 N N . ARG A 1 89 ? -1.190 11.317 2.629 1.00 82.50 89 ARG A N 1
ATOM 688 C CA . ARG A 1 89 ? -2.035 12.494 2.832 1.00 82.50 89 ARG A CA 1
ATOM 689 C C . ARG A 1 89 ? -3.397 12.317 2.169 1.00 82.50 89 ARG A C 1
ATOM 691 O O . ARG A 1 89 ? -4.404 12.661 2.787 1.00 82.50 89 ARG A O 1
ATOM 698 N N . ALA A 1 90 ? -3.450 11.746 0.966 1.00 84.62 90 ALA A N 1
ATOM 699 C CA . ALA A 1 90 ? -4.705 11.465 0.276 1.00 84.62 90 ALA A CA 1
ATOM 700 C C . ALA A 1 90 ? -5.593 10.507 1.085 1.00 84.62 90 ALA A C 1
ATOM 702 O O . ALA A 1 90 ? -6.761 10.814 1.334 1.00 84.62 90 ALA A O 1
ATOM 703 N N . TYR A 1 91 ? -5.046 9.394 1.577 1.00 85.12 91 TYR A N 1
ATOM 704 C CA . TYR A 1 91 ? -5.818 8.467 2.405 1.00 85.12 91 TYR A CA 1
ATOM 705 C C . TYR A 1 91 ? -6.207 9.046 3.755 1.00 85.12 91 TYR A C 1
ATOM 707 O O . TYR A 1 91 ? -7.321 8.798 4.211 1.00 85.12 91 TYR A O 1
ATOM 715 N N . ARG A 1 92 ? -5.357 9.879 4.364 1.00 81.25 92 ARG A N 1
ATOM 716 C CA . ARG A 1 92 ? -5.716 10.606 5.586 1.00 81.25 92 ARG A CA 1
ATOM 717 C C . ARG A 1 92 ? -6.911 11.525 5.353 1.00 81.25 92 ARG A C 1
ATOM 719 O O . ARG A 1 92 ? -7.785 11.624 6.210 1.00 81.25 92 ARG A O 1
ATOM 726 N N . ILE A 1 93 ? -6.971 12.202 4.209 1.00 79.44 93 ILE A N 1
ATOM 727 C CA . ILE A 1 93 ? -8.124 13.032 3.839 1.00 79.44 93 ILE A CA 1
ATOM 728 C C . ILE A 1 93 ? -9.374 12.156 3.688 1.00 79.44 93 ILE A C 1
ATOM 730 O O . ILE A 1 93 ? -10.403 12.468 4.283 1.00 79.44 93 ILE A O 1
ATOM 734 N N . MET A 1 94 ? -9.282 11.023 2.988 1.00 78.75 94 MET A N 1
ATOM 735 C CA . MET A 1 94 ? -10.413 10.095 2.836 1.00 78.75 94 MET A CA 1
ATOM 736 C C . MET A 1 94 ? -10.927 9.555 4.176 1.00 78.75 94 MET A C 1
ATOM 738 O O . MET A 1 94 ? -12.133 9.512 4.406 1.00 78.75 94 MET A O 1
ATOM 742 N N . SER A 1 95 ? -10.026 9.197 5.090 1.00 76.81 95 SER A N 1
ATOM 743 C CA . SER A 1 95 ? -10.384 8.669 6.408 1.00 76.81 95 SER A CA 1
ATOM 744 C C . SER A 1 95 ? -10.765 9.739 7.435 1.00 76.81 95 SER A C 1
ATOM 746 O O . SER A 1 95 ? -11.361 9.440 8.460 1.00 76.81 95 SER A O 1
ATOM 748 N N . SER A 1 96 ? -10.375 10.996 7.231 1.00 68.94 96 SER A N 1
ATOM 749 C CA . SER A 1 96 ? -10.811 12.109 8.089 1.00 68.94 96 SER A CA 1
ATOM 750 C C . SER A 1 96 ? -12.148 12.681 7.631 1.00 68.94 96 SER A C 1
ATOM 752 O O . SER A 1 96 ? -12.918 13.157 8.464 1.00 68.94 96 SER A O 1
ATOM 754 N N . ALA A 1 97 ? -12.476 12.570 6.340 1.00 59.25 97 ALA A N 1
ATOM 755 C CA . ALA A 1 97 ? -13.815 12.839 5.831 1.00 59.25 97 ALA A CA 1
ATOM 756 C C . ALA A 1 97 ? -14.863 11.906 6.465 1.00 59.25 97 ALA A C 1
ATOM 758 O O . ALA A 1 97 ? -15.969 12.356 6.752 1.00 59.25 97 ALA A O 1
ATOM 759 N N . SER A 1 98 ? -14.513 10.649 6.773 1.00 54.06 98 SER A N 1
ATOM 760 C CA . SER A 1 98 ? -15.408 9.730 7.496 1.00 54.06 98 SER A CA 1
ATOM 761 C C . SER A 1 98 ? -15.594 10.088 8.976 1.00 54.06 98 SER A C 1
ATOM 763 O O . SER A 1 98 ? -16.670 9.870 9.527 1.00 54.06 98 SER A O 1
ATOM 765 N N . LEU A 1 99 ? -14.590 10.707 9.612 1.00 52.41 99 LEU A N 1
ATOM 766 C CA . LEU A 1 99 ? -14.677 11.233 10.984 1.00 52.41 99 LEU A CA 1
ATOM 767 C C . LEU A 1 99 ? -15.454 12.559 11.076 1.00 52.41 99 LEU A C 1
ATOM 769 O O . LEU A 1 99 ? -15.960 12.912 12.141 1.00 52.41 99 LEU A O 1
ATOM 773 N N . ARG A 1 10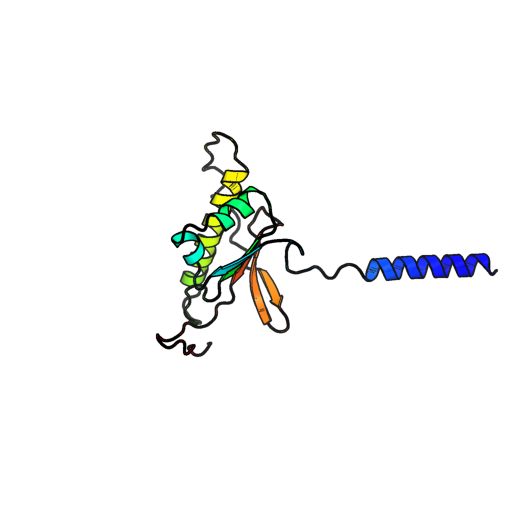0 ? -15.551 13.309 9.973 1.00 50.38 100 ARG A N 1
ATOM 774 C CA . ARG A 1 100 ? -16.193 14.628 9.887 1.00 50.38 100 ARG A CA 1
ATOM 775 C C . ARG A 1 100 ? -17.585 14.538 9.267 1.00 50.38 100 ARG A C 1
ATOM 777 O O . ARG A 1 100 ? -17.853 15.113 8.214 1.00 50.38 100 ARG A O 1
ATOM 784 N N . GLY A 1 101 ? -18.508 13.872 9.954 1.00 40.53 101 GLY A N 1
ATOM 785 C CA . GLY A 1 101 ? -19.939 14.042 9.703 1.00 40.53 101 GLY A CA 1
ATOM 786 C C . GLY A 1 101 ? -20.399 15.464 10.051 1.00 40.53 101 GLY A C 1
ATOM 787 O O . GLY A 1 101 ? -20.993 15.672 11.101 1.00 40.53 101 GLY A O 1
ATOM 788 N N . GLY A 1 102 ? -20.108 16.448 9.194 1.00 39.00 102 GLY A N 1
ATOM 789 C CA . GLY A 1 102 ? -20.604 17.822 9.308 1.00 39.00 102 GLY A CA 1
ATOM 790 C C . GLY A 1 102 ? -19.520 18.900 9.260 1.00 39.00 102 GLY A C 1
ATOM 791 O O . GLY A 1 102 ? -18.717 19.027 10.177 1.00 39.00 102 GLY A O 1
ATOM 792 N N . GLY A 1 103 ? -19.542 19.704 8.192 1.00 38.22 103 GLY A N 1
ATOM 793 C CA . GLY A 1 103 ? -19.410 21.172 8.217 1.00 38.22 103 GLY A CA 1
ATOM 794 C C . GLY A 1 103 ? -18.261 21.860 8.968 1.00 38.22 103 GLY A C 1
ATOM 795 O O . GLY A 1 103 ? -18.363 23.058 9.204 1.00 38.22 103 GLY A O 1
ATOM 796 N N . GLY A 1 104 ? -17.191 21.173 9.358 1.00 36.19 104 GLY A N 1
ATOM 797 C CA . GLY A 1 104 ? -16.066 21.790 10.056 1.00 36.19 104 GLY A CA 1
ATOM 798 C C . GLY A 1 104 ? -14.976 22.238 9.093 1.00 36.19 104 GLY A C 1
ATOM 799 O O . GLY A 1 104 ? -14.118 21.441 8.725 1.00 36.19 104 GLY A O 1
ATOM 800 N N . SER A 1 105 ? -14.961 23.512 8.711 1.00 49.44 105 SER A N 1
ATOM 801 C CA . SER A 1 105 ? -13.744 24.194 8.257 1.00 49.44 105 SER A CA 1
ATOM 802 C C . SER A 1 105 ? -12.606 23.907 9.242 1.00 49.44 105 SER A C 1
ATOM 804 O O . SER A 1 105 ? -12.757 24.117 10.443 1.00 49.44 105 SER A O 1
ATOM 806 N N . GLY A 1 106 ? -11.482 23.388 8.765 1.00 40.47 106 GLY A N 1
ATOM 807 C CA . GLY A 1 106 ? -10.320 23.176 9.618 1.00 40.47 106 GLY A CA 1
ATOM 808 C C . GLY A 1 106 ? -9.104 22.863 8.778 1.00 40.47 106 GLY A C 1
ATOM 809 O O . GLY A 1 106 ? -8.650 21.725 8.748 1.00 40.47 106 GLY A O 1
ATOM 810 N N . GLU A 1 107 ? -8.622 23.899 8.101 1.00 44.81 107 GLU A N 1
ATOM 811 C CA . GLU A 1 107 ? -7.240 24.008 7.630 1.00 44.81 107 GLU A CA 1
ATOM 812 C C . GLU A 1 107 ? -6.248 24.151 8.809 1.00 44.81 107 GLU A C 1
ATOM 814 O O . GLU A 1 107 ? -5.045 24.064 8.615 1.00 44.81 107 GLU A O 1
ATOM 819 N N . ASP A 1 108 ? -6.733 24.241 10.052 1.00 39.06 108 ASP A N 1
ATOM 820 C CA . ASP A 1 108 ? -5.954 24.616 11.243 1.00 39.06 108 ASP A CA 1
ATOM 821 C C . ASP A 1 108 ? -5.247 23.460 11.991 1.00 39.06 108 ASP A C 1
ATOM 823 O O . ASP A 1 108 ? -4.923 23.567 13.171 1.00 39.06 108 ASP A O 1
ATOM 827 N N . GLY A 1 109 ? -5.007 22.318 11.337 1.00 39.44 109 GLY A N 1
ATOM 828 C CA . GLY A 1 109 ? -4.330 21.174 11.979 1.00 39.44 109 GLY A CA 1
ATOM 829 C C . GLY A 1 109 ? -3.414 20.346 11.080 1.00 39.44 109 GLY A C 1
ATOM 830 O O . GLY A 1 109 ? -2.916 19.307 11.516 1.00 39.44 109 GLY A O 1
ATOM 831 N N . LEU A 1 110 ? -3.214 20.759 9.822 1.00 47.56 110 LEU A N 1
ATOM 832 C CA . LEU A 1 110 ? -2.381 20.031 8.855 1.00 47.56 110 LEU A CA 1
ATOM 833 C C . LEU A 1 110 ? -0.989 20.640 8.632 1.00 47.56 110 LEU A C 1
ATOM 835 O O . LEU A 1 110 ? -0.188 20.035 7.918 1.00 47.56 110 LEU A O 1
ATOM 839 N N . GLU A 1 111 ? -0.679 21.784 9.244 1.00 37.69 111 GLU A N 1
ATOM 840 C CA . GLU A 1 111 ? 0.695 22.273 9.366 1.00 37.69 111 GLU A CA 1
ATOM 841 C C . GLU A 1 111 ? 1.317 21.712 10.648 1.00 37.69 111 GLU A C 1
ATOM 843 O O . GLU A 1 111 ? 0.827 21.935 11.751 1.00 37.69 111 GLU A O 1
ATOM 848 N N . GLY A 1 112 ? 2.394 20.939 10.504 1.00 38.84 112 GLY A N 1
ATOM 849 C CA . GLY A 1 112 ? 3.164 20.429 11.642 1.00 38.84 112 GLY A CA 1
ATOM 850 C C . GLY A 1 112 ? 2.818 19.015 12.110 1.00 38.84 112 GLY A C 1
ATOM 851 O O . GLY A 1 112 ? 3.397 18.561 13.097 1.00 38.84 112 GLY A O 1
ATOM 852 N N . ALA A 1 113 ? 1.950 18.273 11.406 1.00 42.25 113 ALA A N 1
ATOM 853 C CA . ALA A 1 113 ? 1.884 16.827 11.616 1.00 42.25 113 ALA A CA 1
ATOM 854 C C . ALA A 1 113 ? 3.293 16.254 11.362 1.00 42.25 113 ALA A C 1
ATOM 856 O O . ALA A 1 113 ? 3.820 16.467 10.266 1.00 42.25 113 ALA A O 1
ATOM 857 N N . PRO A 1 114 ? 3.926 15.598 12.356 1.00 41.53 114 PRO A N 1
ATOM 858 C CA . PRO A 1 114 ? 5.315 15.182 12.250 1.00 41.53 114 PRO A CA 1
ATOM 859 C C . PRO A 1 114 ? 5.496 14.354 10.984 1.00 41.53 114 PRO A C 1
ATOM 861 O O . PRO A 1 114 ? 4.650 13.509 10.674 1.00 41.53 114 PRO A O 1
ATOM 864 N N . ALA A 1 115 ? 6.584 14.643 10.263 1.00 45.50 115 ALA A N 1
ATOM 865 C CA . ALA A 1 115 ? 7.014 13.867 9.115 1.00 45.50 115 ALA A CA 1
ATOM 866 C C . ALA A 1 115 ? 6.863 12.381 9.441 1.00 45.50 115 ALA A C 1
ATOM 868 O O . ALA A 1 115 ? 7.244 11.919 10.524 1.00 45.50 115 ALA A O 1
ATOM 869 N N . VAL A 1 116 ? 6.214 11.686 8.518 1.00 52.72 116 VAL A N 1
ATOM 870 C CA . VAL A 1 116 ? 5.933 10.259 8.559 1.00 52.72 116 VAL A CA 1
ATOM 871 C C . VAL A 1 116 ? 7.184 9.544 9.049 1.00 52.72 116 VAL A C 1
ATOM 873 O O . VAL A 1 116 ? 8.238 9.601 8.417 1.00 52.72 116 VAL A O 1
ATOM 876 N N . ARG A 1 117 ? 7.101 8.887 10.208 1.00 53.72 117 ARG A N 1
ATOM 877 C CA . ARG A 1 117 ? 8.139 7.929 10.569 1.00 53.72 117 ARG A CA 1
ATOM 878 C C . ARG A 1 117 ? 7.870 6.704 9.717 1.00 53.72 117 ARG A C 1
ATOM 880 O O . ARG A 1 117 ? 7.044 5.886 10.103 1.00 53.72 117 ARG A O 1
ATOM 887 N N . ASN A 1 118 ? 8.564 6.603 8.585 1.00 60.00 118 ASN A N 1
ATOM 888 C CA . ASN A 1 118 ? 8.702 5.353 7.852 1.00 60.00 118 ASN A CA 1
ATOM 889 C C . ASN A 1 118 ? 9.226 4.304 8.839 1.00 60.00 118 ASN A C 1
ATOM 891 O O . ASN A 1 118 ? 10.414 4.265 9.170 1.00 60.00 118 ASN A O 1
ATOM 895 N N . THR A 1 119 ? 8.326 3.494 9.387 1.00 72.44 119 THR A N 1
ATOM 896 C CA . THR A 1 119 ? 8.689 2.386 10.261 1.00 72.44 119 THR A CA 1
ATOM 897 C C . THR A 1 119 ? 9.017 1.199 9.383 1.00 72.44 119 THR A C 1
ATOM 899 O O . THR A 1 119 ? 8.331 0.935 8.401 1.00 72.44 119 THR A O 1
ATOM 902 N N . LYS A 1 120 ? 10.074 0.460 9.707 1.00 80.38 120 LYS A N 1
ATOM 903 C CA . LYS A 1 120 ? 10.358 -0.797 9.017 1.00 80.38 120 LYS A CA 1
ATOM 904 C C . LYS A 1 120 ? 9.675 -1.933 9.767 1.00 80.38 120 LYS A C 1
ATOM 906 O O . LYS A 1 120 ? 9.859 -2.051 10.977 1.00 80.38 120 LYS A O 1
ATOM 911 N N . ILE A 1 121 ? 8.911 -2.763 9.063 1.00 80.69 121 ILE A N 1
ATOM 912 C CA . ILE A 1 121 ? 8.428 -4.046 9.591 1.00 80.69 121 ILE A CA 1
ATOM 913 C C . ILE A 1 121 ? 9.254 -5.178 8.988 1.00 80.69 121 ILE A C 1
ATOM 915 O O . ILE A 1 121 ? 9.648 -5.120 7.823 1.00 80.69 121 ILE A O 1
ATOM 919 N N . ARG A 1 122 ? 9.498 -6.233 9.764 1.00 83.62 122 ARG A N 1
ATOM 920 C CA . ARG A 1 122 ? 10.177 -7.433 9.270 1.00 83.62 122 ARG A CA 1
ATOM 921 C C . ARG A 1 122 ? 9.146 -8.380 8.656 1.00 83.62 122 ARG A C 1
ATOM 923 O O . ARG A 1 122 ? 8.323 -8.944 9.373 1.00 83.62 122 ARG A O 1
ATOM 930 N N . LEU A 1 123 ? 9.213 -8.584 7.342 1.00 79.19 123 LEU A N 1
ATOM 931 C CA . LEU A 1 123 ? 8.455 -9.608 6.621 1.00 79.19 123 LEU A CA 1
ATOM 932 C C . LEU A 1 123 ? 9.401 -10.736 6.203 1.00 79.19 123 LEU A C 1
ATOM 934 O O . LEU A 1 123 ? 10.200 -10.611 5.271 1.00 79.19 123 LEU A O 1
ATOM 938 N N . GLY A 1 124 ? 9.350 -11.849 6.937 1.00 83.81 124 GLY A N 1
ATOM 939 C CA . GLY A 1 124 ? 10.312 -12.939 6.781 1.00 83.81 124 GLY A CA 1
ATOM 940 C C . GLY A 1 124 ? 11.734 -12.449 7.059 1.00 83.81 124 GLY A C 1
ATOM 941 O O . GLY A 1 124 ? 12.057 -12.077 8.183 1.00 83.81 124 GLY A O 1
ATOM 942 N N . LYS A 1 125 ? 12.588 -12.426 6.030 1.00 83.94 125 LYS A N 1
ATOM 943 C CA . LYS A 1 125 ? 13.970 -11.924 6.132 1.00 83.94 125 LYS A CA 1
ATOM 944 C C . LYS A 1 125 ? 14.142 -10.460 5.712 1.00 83.94 125 LYS A C 1
ATOM 946 O O . LYS A 1 125 ? 15.229 -9.925 5.908 1.00 83.94 125 LYS A O 1
ATOM 951 N N . TYR A 1 126 ? 13.108 -9.816 5.174 1.00 81.75 126 TYR A N 1
ATOM 952 C CA . TYR A 1 126 ? 13.195 -8.483 4.575 1.00 81.75 126 TYR A CA 1
ATOM 953 C C . TYR A 1 126 ? 12.629 -7.406 5.501 1.00 81.75 126 TYR A C 1
ATOM 955 O O . TYR A 1 126 ? 11.570 -7.599 6.095 1.00 81.75 126 TYR A O 1
ATOM 963 N N . ASP A 1 127 ? 13.323 -6.275 5.606 1.00 83.94 127 ASP A N 1
ATOM 964 C CA . ASP A 1 127 ? 12.775 -5.072 6.232 1.00 83.94 127 ASP A CA 1
ATOM 965 C C . ASP A 1 127 ? 12.008 -4.273 5.179 1.00 83.94 127 ASP A C 1
ATOM 967 O O . ASP A 1 127 ? 12.580 -3.858 4.172 1.00 83.94 127 ASP A O 1
ATOM 971 N N . VAL A 1 128 ? 10.719 -4.060 5.416 1.00 83.62 128 VAL A N 1
ATOM 972 C CA . VAL A 1 128 ? 9.814 -3.371 4.495 1.00 83.62 128 VAL A CA 1
ATOM 973 C C . VAL A 1 128 ? 9.403 -2.043 5.101 1.00 83.62 128 VAL A C 1
ATOM 975 O O . VAL A 1 128 ? 9.024 -1.990 6.272 1.00 83.62 128 VAL A O 1
ATOM 978 N N . ALA A 1 129 ? 9.494 -0.972 4.314 1.00 82.94 129 ALA A N 1
ATOM 979 C CA . ALA A 1 129 ? 9.041 0.345 4.731 1.00 82.94 129 ALA A CA 1
ATOM 980 C C . ALA A 1 129 ? 7.517 0.349 4.875 1.00 82.94 129 ALA A C 1
ATOM 982 O O . ALA A 1 129 ? 6.788 -0.179 4.034 1.00 82.94 129 ALA A O 1
ATOM 983 N N . THR A 1 130 ? 7.047 0.937 5.965 1.00 82.81 130 THR A N 1
ATOM 984 C CA . THR A 1 130 ? 5.630 1.047 6.279 1.00 82.81 130 THR A CA 1
ATOM 985 C C . THR A 1 130 ? 5.316 2.427 6.789 1.00 82.81 130 THR A C 1
ATOM 987 O O . THR A 1 130 ? 6.110 3.026 7.519 1.00 82.81 130 THR A O 1
ATOM 990 N N . SER A 1 131 ? 4.116 2.872 6.459 1.00 80.81 131 SER A N 1
ATOM 991 C CA . SER A 1 131 ? 3.509 4.016 7.098 1.00 80.81 131 SER A CA 1
ATOM 992 C C . SER A 1 131 ? 2.197 3.584 7.747 1.00 80.81 131 SER A C 1
ATOM 994 O O . SER A 1 131 ? 1.247 3.220 7.039 1.00 80.81 131 SER A O 1
ATOM 996 N N . PRO A 1 132 ? 2.120 3.558 9.091 1.00 73.56 132 PRO A N 1
ATOM 997 C CA . PRO A 1 132 ? 0.830 3.556 9.754 1.00 73.56 132 PRO A CA 1
ATOM 998 C C . PRO A 1 132 ? 0.167 4.901 9.462 1.00 73.56 132 PRO A C 1
ATOM 1000 O O . PRO A 1 132 ? 0.775 5.960 9.648 1.00 73.56 132 PRO A O 1
ATOM 1003 N N . LEU A 1 133 ? -1.087 4.883 9.018 1.00 70.75 133 LEU A N 1
ATOM 1004 C CA . LEU A 1 133 ? -1.774 6.130 8.713 1.00 70.75 133 LEU A CA 1
ATOM 1005 C C . LEU A 1 133 ? -2.034 6.874 10.032 1.00 70.75 133 LEU A C 1
ATOM 1007 O O . LEU A 1 133 ? -2.915 6.492 10.796 1.00 70.75 133 LEU A O 1
ATOM 1011 N N . LEU A 1 134 ? -1.223 7.900 10.333 1.00 61.56 134 LEU A N 1
ATOM 1012 C CA . LEU A 1 134 ? -1.261 8.654 11.596 1.00 61.56 134 LEU A CA 1
ATOM 1013 C C . LEU A 1 134 ? -2.705 8.999 12.002 1.00 61.56 134 LEU A C 1
ATOM 1015 O O . LEU A 1 134 ? -3.379 9.769 11.319 1.00 61.56 134 LEU A O 1
ATOM 1019 N N . GLY A 1 135 ? -3.153 8.422 13.122 1.00 60.62 135 GLY A N 1
ATOM 1020 C CA . GLY A 1 135 ? -4.514 8.561 13.655 1.00 60.62 135 GLY A CA 1
ATOM 1021 C C . GLY A 1 135 ? -5.400 7.317 13.511 1.00 60.62 135 GLY A C 1
ATOM 1022 O O . GLY A 1 135 ? -6.415 7.238 14.197 1.00 60.62 135 GLY A O 1
ATOM 1023 N N . LEU A 1 136 ? -5.010 6.331 12.697 1.00 69.38 136 LEU A N 1
ATOM 1024 C CA . LEU A 1 136 ? -5.745 5.083 12.486 1.00 69.38 136 LEU A CA 1
ATOM 1025 C C . LEU A 1 136 ? -4.859 3.876 12.777 1.00 69.38 136 LEU A C 1
ATOM 1027 O O . LEU A 1 136 ? -3.953 3.544 12.017 1.00 69.38 136 LEU A O 1
ATOM 1031 N N . SER A 1 137 ? -5.157 3.167 13.862 1.00 76.94 137 SER A N 1
ATOM 1032 C CA . SER A 1 137 ? -4.491 1.901 14.180 1.00 76.94 137 SER A CA 1
ATOM 1033 C C . SER A 1 137 ? -4.934 0.750 13.277 1.00 76.94 137 SER A C 1
ATOM 1035 O O . SER A 1 137 ? -4.325 -0.309 13.332 1.00 76.94 137 SER A O 1
ATOM 1037 N N . ASN A 1 138 ? -5.981 0.936 12.468 1.00 82.31 138 ASN A N 1
ATOM 1038 C CA . ASN A 1 138 ? -6.549 -0.067 11.569 1.00 82.31 138 ASN A CA 1
ATOM 1039 C C . ASN A 1 138 ? -6.012 0.016 10.126 1.00 82.31 138 ASN A C 1
ATOM 1041 O O . ASN A 1 138 ? -6.352 -0.844 9.318 1.00 82.31 138 ASN A O 1
ATOM 1045 N N . VAL A 1 139 ? -5.188 1.012 9.778 1.00 86.19 139 VAL A N 1
ATOM 1046 C CA . VAL A 1 139 ? -4.736 1.234 8.392 1.00 86.19 139 VAL A CA 1
ATOM 1047 C C . VAL A 1 139 ? -3.217 1.303 8.307 1.00 86.19 139 VAL A C 1
ATOM 1049 O O . VAL A 1 139 ? -2.579 2.066 9.032 1.00 86.19 139 VAL A O 1
ATOM 1052 N N . GLN A 1 140 ? -2.646 0.556 7.364 1.00 88.31 140 GLN A N 1
ATOM 1053 C CA . GLN A 1 140 ? -1.225 0.635 7.041 1.00 88.31 140 GLN A CA 1
ATOM 1054 C C . GLN A 1 140 ? -0.971 0.626 5.538 1.00 88.31 140 GLN A C 1
ATOM 1056 O O . GLN A 1 140 ? -1.697 -0.014 4.772 1.00 88.31 140 GLN A O 1
ATOM 1061 N N . ILE A 1 141 ? 0.117 1.275 5.140 1.00 88.69 141 ILE A N 1
ATOM 1062 C CA . ILE A 1 141 ? 0.659 1.216 3.785 1.00 88.69 141 ILE A CA 1
ATOM 1063 C C . ILE A 1 141 ? 2.039 0.564 3.849 1.00 88.69 141 ILE A C 1
ATOM 1065 O O . ILE A 1 141 ? 2.849 0.923 4.702 1.00 88.69 141 ILE A O 1
ATOM 1069 N N . LEU A 1 142 ? 2.302 -0.404 2.974 1.00 89.62 142 LEU A N 1
ATOM 1070 C CA . LEU A 1 142 ? 3.613 -1.014 2.774 1.00 89.62 142 LEU A CA 1
ATOM 1071 C C . LEU A 1 142 ? 4.181 -0.542 1.444 1.00 89.62 142 LEU A C 1
ATOM 1073 O O . LEU A 1 142 ? 3.524 -0.666 0.410 1.00 89.62 142 LEU A O 1
ATOM 1077 N N . PHE A 1 143 ? 5.433 -0.107 1.467 1.00 87.50 143 PHE A N 1
ATOM 1078 C CA . PHE A 1 143 ? 6.184 0.266 0.278 1.00 87.50 143 PHE A CA 1
ATOM 1079 C C . PHE A 1 143 ? 7.273 -0.779 0.041 1.00 87.50 143 PHE A C 1
ATOM 1081 O O . PHE A 1 143 ? 8.266 -0.836 0.770 1.00 87.50 143 PHE A O 1
ATOM 1088 N N . LEU A 1 144 ? 7.077 -1.642 -0.963 1.00 85.62 144 LEU A N 1
ATOM 1089 C CA . LEU A 1 144 ? 8.048 -2.694 -1.285 1.00 85.62 144 LEU A CA 1
ATOM 1090 C C . LEU A 1 144 ? 9.242 -2.162 -2.083 1.00 85.62 144 LEU A C 1
ATOM 1092 O O . LEU A 1 144 ? 10.312 -2.762 -2.021 1.00 85.62 144 LEU A O 1
ATOM 1096 N N . ARG A 1 145 ? 9.057 -1.047 -2.808 1.00 82.88 145 ARG A N 1
ATOM 1097 C CA . ARG A 1 145 ? 10.089 -0.388 -3.630 1.00 82.88 145 ARG A CA 1
ATOM 1098 C C . ARG A 1 145 ? 10.774 -1.365 -4.599 1.00 82.88 145 ARG A C 1
ATOM 1100 O O . ARG A 1 145 ? 11.990 -1.347 -4.765 1.00 82.88 145 ARG A O 1
ATOM 1107 N N . LEU A 1 146 ? 9.979 -2.236 -5.219 1.00 82.00 146 LEU A N 1
ATOM 1108 C CA . LEU A 1 146 ? 10.447 -3.168 -6.237 1.00 82.00 146 LEU A CA 1
ATOM 1109 C C . LEU A 1 146 ? 10.937 -2.400 -7.479 1.00 82.00 146 LEU A C 1
ATOM 1111 O O . LEU A 1 146 ? 10.362 -1.356 -7.807 1.00 82.00 146 LEU A O 1
ATOM 1115 N N . PRO A 1 147 ? 11.963 -2.916 -8.180 1.00 79.94 147 PRO A N 1
ATOM 1116 C CA . PRO A 1 147 ? 12.421 -2.340 -9.438 1.00 79.94 147 PRO A CA 1
ATOM 1117 C C . PRO A 1 147 ? 11.314 -2.306 -10.485 1.00 79.94 147 PRO A C 1
ATOM 1119 O O . PRO A 1 147 ? 10.430 -3.168 -10.486 1.00 79.94 147 PRO A O 1
ATOM 1122 N N . ASP A 1 148 ? 11.392 -1.339 -11.401 1.00 77.12 148 ASP A N 1
ATOM 1123 C CA . ASP A 1 148 ? 10.477 -1.309 -12.540 1.00 77.12 148 ASP A CA 1
ATOM 1124 C C . ASP A 1 148 ? 10.720 -2.505 -13.472 1.00 77.12 148 ASP A C 1
ATOM 1126 O O . ASP A 1 148 ? 11.673 -3.274 -13.312 1.00 77.12 148 ASP A O 1
ATOM 1130 N N . SER A 1 149 ? 9.875 -2.649 -14.483 1.00 76.44 149 SER A N 1
ATOM 1131 C CA . SER A 1 149 ? 10.011 -3.681 -15.502 1.00 76.44 149 SER A CA 1
ATOM 1132 C C . SER A 1 149 ? 9.987 -3.115 -16.916 1.00 76.44 149 SER A C 1
ATOM 1134 O O . SER A 1 149 ? 9.530 -2.003 -17.177 1.00 76.44 149 SER A O 1
ATOM 1136 N N . THR A 1 150 ? 10.502 -3.895 -17.861 1.00 79.38 150 THR A N 1
ATOM 1137 C CA . THR A 1 150 ? 10.348 -3.613 -19.287 1.00 79.38 150 THR A CA 1
ATOM 1138 C C . THR A 1 150 ? 8.900 -3.834 -19.728 1.00 79.38 150 THR A C 1
ATOM 1140 O O . THR A 1 150 ? 8.111 -4.489 -19.050 1.00 79.38 150 THR A O 1
ATOM 1143 N N . TYR A 1 151 ? 8.570 -3.388 -20.942 1.00 76.12 151 TYR A N 1
ATOM 1144 C CA . TYR A 1 151 ? 7.281 -3.673 -21.585 1.00 76.12 151 TYR A CA 1
ATOM 1145 C C . TYR A 1 151 ? 6.914 -5.173 -21.615 1.00 76.12 151 TYR A C 1
ATOM 1147 O O . TYR A 1 151 ? 5.739 -5.527 -21.630 1.00 76.12 151 TYR A O 1
ATOM 1155 N N . TYR A 1 152 ? 7.911 -6.063 -21.594 1.00 83.75 152 TYR A N 1
ATOM 1156 C CA . TYR A 1 152 ? 7.723 -7.517 -21.591 1.00 83.75 152 TYR A CA 1
ATOM 1157 C C . TYR A 1 152 ? 7.720 -8.134 -20.181 1.00 83.75 152 TYR A C 1
ATOM 1159 O O . TYR A 1 152 ? 7.787 -9.355 -20.049 1.00 83.75 152 TYR A O 1
ATOM 1167 N N . GLY A 1 153 ? 7.677 -7.313 -19.127 1.00 72.75 153 GLY A N 1
ATOM 1168 C CA . GLY A 1 153 ? 7.636 -7.759 -17.734 1.00 72.75 153 GLY A CA 1
ATOM 1169 C C . GLY A 1 153 ? 8.974 -8.262 -17.188 1.00 72.75 153 GLY A C 1
ATOM 1170 O O . GLY A 1 153 ? 8.999 -8.931 -16.157 1.00 72.75 153 GLY A O 1
ATOM 1171 N N . GLN A 1 154 ? 10.097 -7.969 -17.852 1.00 80.56 154 GLN A N 1
ATOM 1172 C CA . GLN A 1 154 ? 11.414 -8.277 -17.290 1.00 80.56 154 GLN A CA 1
ATOM 1173 C C . GLN A 1 154 ? 11.759 -7.199 -16.263 1.00 80.56 154 GLN A C 1
ATOM 1175 O O . GLN A 1 154 ? 11.907 -6.038 -16.634 1.00 80.56 154 GLN A O 1
ATOM 1180 N N . GLY A 1 155 ? 11.860 -7.563 -14.985 1.00 73.44 155 GLY A N 1
ATOM 1181 C CA . GLY A 1 155 ? 12.281 -6.628 -13.940 1.00 73.44 155 GLY A CA 1
ATOM 1182 C C . GLY A 1 155 ? 13.699 -6.108 -14.186 1.00 73.44 155 GLY A C 1
ATOM 1183 O O . GLY A 1 155 ? 14.580 -6.871 -14.594 1.00 73.44 155 GLY A O 1
ATOM 1184 N N . TYR A 1 156 ? 13.929 -4.823 -13.931 1.00 76.06 156 TYR A N 1
ATOM 1185 C CA . TYR A 1 156 ? 15.276 -4.267 -13.855 1.00 76.06 156 TYR A CA 1
ATOM 1186 C C . TYR A 1 156 ? 16.002 -4.787 -12.611 1.00 76.06 156 TYR A C 1
ATOM 1188 O O . TYR A 1 156 ? 15.393 -5.308 -11.672 1.00 76.06 156 TYR A O 1
ATOM 1196 N N . SER A 1 157 ? 17.330 -4.659 -12.602 1.00 72.56 157 SER A N 1
ATOM 1197 C CA . SER A 1 157 ? 18.104 -4.984 -11.405 1.00 72.56 157 SER A CA 1
ATOM 1198 C C . SER A 1 157 ? 17.675 -4.078 -10.257 1.00 72.56 157 SER A C 1
ATOM 1200 O O . SER A 1 157 ? 17.578 -2.865 -10.428 1.00 72.56 157 SER A O 1
ATOM 1202 N N . ALA A 1 158 ? 17.471 -4.671 -9.082 1.00 65.31 158 ALA A N 1
ATOM 1203 C CA . ALA A 1 158 ? 17.466 -3.902 -7.847 1.00 65.31 158 ALA A CA 1
ATOM 1204 C C . ALA A 1 158 ? 18.868 -3.326 -7.617 1.00 65.31 158 ALA A C 1
ATOM 1206 O O . ALA A 1 158 ? 19.861 -4.004 -7.916 1.00 65.31 158 ALA A O 1
ATOM 1207 N N . TYR A 1 159 ? 18.923 -2.088 -7.135 1.00 55.81 159 TYR A N 1
ATOM 1208 C CA . TYR A 1 159 ? 20.146 -1.435 -6.674 1.00 55.81 159 TYR A CA 1
ATOM 1209 C C . TYR A 1 159 ? 20.333 -1.645 -5.171 1.00 55.81 159 TYR A C 1
ATOM 1211 O O . TYR A 1 159 ? 19.314 -1.656 -4.442 1.00 55.81 159 TYR A O 1
#